Protein AF-A0A1G2VIS7-F1 (afdb_monomer)

Secondary structure (DSSP, 8-state):
--SHHHHHHHHHHHHHHHHHHHHHHH---TT-SS-HHHHS------HHHHHHHHHHHHTT-HHHHHHHH-S-HHHHHHHHHHHHT--

Structure (mmCIF, N/CA/C/O backbone):
data_AF-A0A1G2VIS7-F1
#
_entry.id   AF-A0A1G2VIS7-F1
#
loop_
_atom_site.group_PDB
_atom_site.id
_atom_site.type_symbol
_atom_site.label_atom_id
_atom_site.label_alt_id
_atom_site.label_comp_id
_atom_site.label_asym_id
_atom_site.label_entity_id
_atom_site.label_seq_id
_atom_site.pdbx_PDB_ins_code
_atom_site.Cartn_x
_atom_site.Cartn_y
_atom_site.Cartn_z
_atom_site.occupancy
_atom_site.B_iso_or_equiv
_atom_site.auth_seq_id
_atom_site.auth_comp_id
_atom_site.auth_asym_id
_atom_site.auth_atom_id
_atom_site.pdbx_PDB_model_num
ATOM 1 N N . MET A 1 1 ? -9.412 11.243 30.432 1.00 48.69 1 MET A N 1
ATOM 2 C CA . MET A 1 1 ? -8.417 10.472 29.650 1.00 48.69 1 MET A CA 1
ATOM 3 C C . MET A 1 1 ? -8.815 10.435 28.165 1.00 48.69 1 MET A C 1
ATOM 5 O O . MET A 1 1 ? -9.353 9.422 27.748 1.00 48.69 1 MET A O 1
ATOM 9 N N . LYS A 1 2 ? -8.672 11.506 27.359 1.00 51.31 2 LYS A N 1
ATOM 10 C CA . LYS A 1 2 ? -9.051 11.448 25.916 1.00 51.31 2 LYS A CA 1
ATOM 11 C C . LYS A 1 2 ? -8.231 12.318 24.936 1.00 51.31 2 LYS A C 1
ATOM 13 O O . LYS A 1 2 ? -8.592 12.364 23.766 1.00 51.31 2 LYS A O 1
ATOM 18 N N . GLU A 1 3 ? -7.128 12.945 25.353 1.00 52.00 3 GLU A N 1
ATOM 19 C CA . GLU A 1 3 ? -6.273 13.732 24.434 1.00 52.00 3 GLU A CA 1
ATOM 20 C C . GLU A 1 3 ? -4.994 13.009 23.974 1.00 52.00 3 GLU A C 1
ATOM 22 O O . GLU A 1 3 ? -4.550 13.249 22.857 1.00 52.00 3 GLU A O 1
ATOM 27 N N . GLY A 1 4 ? -4.460 12.050 24.746 1.00 55.44 4 GLY A N 1
ATOM 28 C CA . GLY A 1 4 ? -3.268 11.277 24.346 1.00 55.44 4 GLY A CA 1
ATOM 29 C C . GLY A 1 4 ? -3.484 10.426 23.085 1.00 55.44 4 GLY A C 1
ATOM 30 O O . GLY A 1 4 ? -2.762 10.569 22.103 1.00 55.44 4 GLY A O 1
ATOM 31 N N . ASN A 1 5 ? -4.578 9.655 23.048 1.00 61.09 5 ASN A N 1
ATOM 32 C CA . ASN A 1 5 ? -4.841 8.690 21.970 1.00 61.09 5 ASN A CA 1
ATOM 33 C C . ASN A 1 5 ? -5.048 9.308 20.578 1.00 61.09 5 ASN A C 1
ATOM 35 O O . ASN A 1 5 ? -4.728 8.672 19.579 1.00 61.09 5 ASN A O 1
ATOM 39 N N . ARG A 1 6 ? -5.601 10.526 20.478 1.00 62.81 6 ARG A N 1
ATOM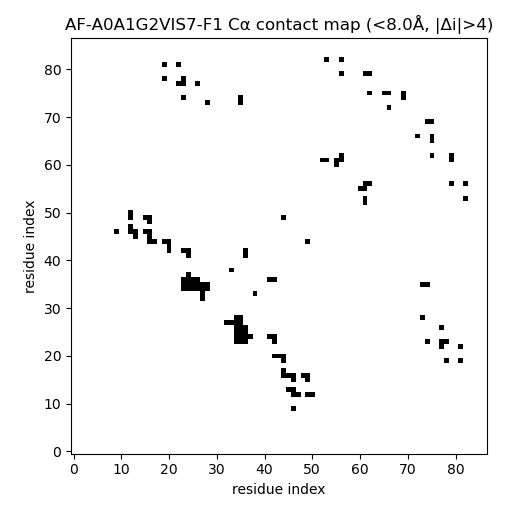 40 C CA . ARG A 1 6 ? -5.844 11.160 19.166 1.00 62.81 6 ARG A CA 1
ATOM 41 C C . ARG A 1 6 ? -4.546 11.649 18.529 1.00 62.81 6 ARG A C 1
ATOM 43 O O . ARG A 1 6 ? -4.376 11.503 17.323 1.00 62.81 6 ARG A O 1
ATOM 50 N N . ASN A 1 7 ? -3.630 12.178 19.341 1.00 75.94 7 ASN A N 1
ATOM 51 C CA . ASN A 1 7 ? -2.312 12.601 18.871 1.00 75.94 7 ASN A CA 1
ATOM 52 C C . ASN A 1 7 ? -1.430 11.408 18.499 1.00 75.94 7 ASN A C 1
ATOM 54 O O . ASN A 1 7 ? -0.699 11.481 17.518 1.00 75.94 7 ASN A O 1
ATOM 58 N N . GLU A 1 8 ? -1.504 10.309 19.249 1.00 81.12 8 GLU A N 1
ATOM 59 C CA . GLU A 1 8 ? -0.767 9.085 18.917 1.00 81.12 8 GLU A CA 1
ATOM 60 C C . GLU A 1 8 ? -1.286 8.448 17.625 1.00 81.12 8 GLU A C 1
ATOM 62 O O . GLU A 1 8 ? -0.496 8.089 16.756 1.00 81.12 8 GLU A O 1
ATOM 67 N N . GLN A 1 9 ? -2.608 8.395 17.437 1.00 81.31 9 GLN A N 1
ATOM 68 C CA . GLN A 1 9 ? -3.195 7.892 16.197 1.00 81.31 9 GLN A CA 1
ATOM 69 C C . GLN A 1 9 ? -2.825 8.761 14.988 1.00 81.31 9 GLN A C 1
ATOM 71 O O . GLN A 1 9 ? -2.432 8.220 13.959 1.00 81.31 9 GLN A O 1
ATOM 76 N N . ALA A 1 10 ? -2.904 10.091 15.106 1.00 82.69 10 ALA A N 1
ATOM 77 C CA . ALA A 1 10 ? -2.514 10.998 14.027 1.00 82.69 10 ALA A CA 1
ATOM 78 C C . ALA A 1 10 ? -1.039 10.810 13.632 1.00 82.69 10 ALA A C 1
ATOM 80 O O . ALA A 1 10 ? -0.748 10.625 12.452 1.00 82.69 10 ALA A O 1
ATOM 81 N N . LYS A 1 11 ? -0.137 10.728 14.620 1.00 86.88 11 LYS A N 1
ATOM 82 C CA . LYS A 1 11 ? 1.289 10.453 14.388 1.00 86.88 11 LYS A CA 1
ATOM 83 C C . LYS A 1 11 ? 1.529 9.104 13.718 1.00 86.88 11 LYS A C 1
ATOM 85 O O . LYS A 1 11 ? 2.361 9.005 12.822 1.00 86.88 11 LYS A O 1
ATOM 90 N N . ASN A 1 12 ? 0.803 8.066 14.128 1.00 87.69 12 ASN A N 1
ATOM 91 C CA . ASN A 1 12 ? 0.923 6.745 13.513 1.00 87.69 12 ASN A CA 1
ATOM 92 C C . ASN A 1 12 ? 0.486 6.768 12.043 1.00 87.69 12 ASN A C 1
ATOM 94 O O . ASN A 1 12 ? 1.147 6.157 11.206 1.00 87.69 12 ASN A O 1
ATOM 98 N N . LEU A 1 13 ? -0.573 7.512 11.715 1.00 88.56 13 LEU A N 1
ATOM 99 C CA . LEU A 1 13 ? -1.032 7.688 10.336 1.00 88.56 13 LEU A CA 1
ATOM 100 C C . LEU A 1 13 ? -0.059 8.522 9.490 1.00 88.56 13 LEU A C 1
ATOM 102 O O . LEU A 1 13 ? 0.141 8.205 8.318 1.00 88.56 13 LEU A O 1
ATOM 106 N N . GLU A 1 14 ? 0.576 9.542 10.075 1.00 89.88 14 GLU A N 1
ATOM 107 C CA . GLU A 1 14 ? 1.660 10.307 9.439 1.00 89.88 14 GLU A CA 1
ATOM 108 C C . GLU A 1 14 ? 2.870 9.420 9.131 1.00 89.88 14 GLU A C 1
ATOM 110 O O . GLU A 1 14 ? 3.357 9.400 8.003 1.00 89.88 14 GLU A O 1
ATOM 115 N N . ILE A 1 15 ? 3.321 8.625 10.105 1.00 91.19 15 ILE A N 1
ATOM 116 C CA . ILE A 1 15 ? 4.417 7.669 9.906 1.00 91.19 15 ILE A CA 1
ATOM 117 C C . ILE A 1 15 ? 4.044 6.643 8.832 1.00 91.19 15 ILE A C 1
ATOM 119 O O . ILE A 1 15 ? 4.875 6.306 7.991 1.00 91.19 15 ILE A O 1
ATOM 123 N N . MET A 1 16 ? 2.806 6.145 8.841 1.00 91.50 16 MET A N 1
ATOM 124 C CA . MET A 1 16 ? 2.327 5.191 7.844 1.00 91.50 16 MET A CA 1
ATOM 125 C C . MET A 1 16 ? 2.300 5.799 6.439 1.00 91.50 16 MET A C 1
ATOM 127 O O . MET A 1 16 ? 2.697 5.120 5.500 1.00 91.50 16 MET A O 1
ATOM 131 N N . ALA A 1 17 ? 1.896 7.065 6.293 1.00 91.94 17 ALA A N 1
ATOM 132 C CA . ALA A 1 17 ? 1.942 7.774 5.014 1.00 91.94 17 ALA A CA 1
ATOM 133 C C . ALA A 1 17 ? 3.369 7.844 4.468 1.00 91.94 17 ALA A C 1
ATOM 135 O O . ALA A 1 17 ? 3.610 7.395 3.351 1.00 91.94 17 ALA A O 1
ATOM 136 N N . ILE A 1 18 ? 4.325 8.264 5.300 1.00 92.19 18 ILE 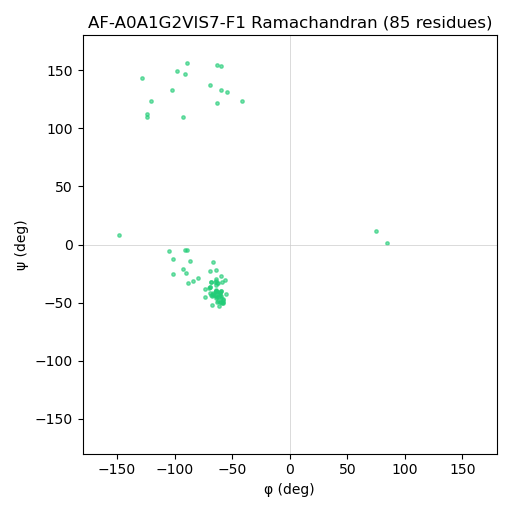A N 1
ATOM 137 C CA . ILE A 1 18 ? 5.742 8.331 4.920 1.00 92.19 18 ILE A CA 1
ATOM 138 C C . ILE A 1 18 ? 6.273 6.945 4.529 1.00 92.19 18 ILE A C 1
ATOM 140 O O . ILE A 1 18 ? 6.955 6.804 3.516 1.00 92.19 18 ILE A O 1
ATOM 144 N N . LYS A 1 19 ? 5.947 5.907 5.309 1.00 92.56 19 LYS A N 1
ATOM 145 C CA . LYS A 1 19 ? 6.355 4.527 5.013 1.00 92.56 19 LYS A CA 1
ATOM 146 C C . LYS A 1 19 ? 5.750 4.011 3.712 1.00 92.56 19 LYS A C 1
ATOM 148 O O . LYS A 1 19 ? 6.444 3.326 2.973 1.00 92.56 19 LYS A O 1
ATOM 153 N N . LEU A 1 20 ? 4.485 4.321 3.436 1.00 92.44 20 LEU A N 1
ATOM 154 C CA . LEU A 1 20 ? 3.824 3.929 2.196 1.00 92.44 20 LEU A CA 1
ATOM 155 C C . LEU A 1 20 ? 4.450 4.644 0.991 1.00 92.44 20 LEU A C 1
ATOM 157 O O . LEU A 1 20 ? 4.715 4.002 -0.020 1.00 92.44 20 LEU A O 1
ATOM 161 N N . GLU A 1 21 ? 4.728 5.947 1.098 1.00 90.94 21 GLU A N 1
ATOM 162 C CA . GLU A 1 21 ? 5.427 6.703 0.049 1.00 90.94 21 GLU A CA 1
ATOM 163 C C . GLU A 1 21 ? 6.801 6.099 -0.252 1.00 90.94 21 GLU A C 1
ATOM 165 O O . GLU A 1 21 ? 7.114 5.838 -1.413 1.00 90.94 21 GLU A O 1
ATOM 170 N N . ASP A 1 22 ? 7.602 5.844 0.786 1.00 91.19 22 ASP A N 1
ATOM 171 C CA . ASP A 1 22 ? 8.931 5.246 0.641 1.00 91.19 22 ASP A CA 1
ATOM 172 C C . ASP A 1 22 ? 8.853 3.821 0.077 1.00 91.19 22 ASP A C 1
ATOM 174 O O . ASP A 1 22 ? 9.619 3.452 -0.816 1.00 91.19 22 ASP A O 1
ATOM 178 N N . PHE A 1 23 ? 7.866 3.039 0.520 1.00 92.19 23 PHE A N 1
ATOM 179 C CA . PHE A 1 23 ? 7.635 1.696 0.009 1.00 92.19 23 PHE A CA 1
ATOM 180 C C . PHE A 1 23 ? 7.323 1.716 -1.483 1.00 92.19 23 PHE A C 1
ATOM 182 O O . PHE A 1 23 ? 8.010 1.047 -2.245 1.00 92.19 23 PHE A O 1
ATOM 189 N N . ILE A 1 24 ? 6.350 2.515 -1.934 1.00 90.62 24 ILE A N 1
ATOM 190 C CA . ILE A 1 24 ? 6.019 2.613 -3.364 1.00 90.62 24 ILE A CA 1
ATOM 191 C C . ILE A 1 24 ? 7.196 3.187 -4.158 1.00 90.62 24 ILE A C 1
ATOM 193 O O . ILE A 1 24 ? 7.438 2.770 -5.292 1.00 90.62 24 ILE A O 1
ATOM 197 N N . ALA A 1 25 ? 7.957 4.117 -3.576 1.00 89.50 25 ALA A N 1
ATOM 198 C CA . ALA A 1 25 ? 9.115 4.692 -4.242 1.00 89.50 25 ALA A CA 1
ATOM 199 C C . ALA A 1 25 ? 10.196 3.652 -4.556 1.00 89.50 25 ALA A C 1
ATOM 201 O O . ALA A 1 25 ? 10.850 3.769 -5.591 1.00 89.50 25 ALA A O 1
ATOM 202 N N . ASN A 1 26 ? 10.343 2.637 -3.703 1.00 91.00 26 ASN A N 1
ATOM 203 C CA . ASN A 1 26 ? 11.325 1.563 -3.842 1.00 91.00 26 ASN A CA 1
ATOM 204 C C . ASN A 1 26 ? 10.729 0.250 -4.384 1.00 91.00 26 ASN A C 1
ATOM 206 O O . ASN A 1 26 ? 11.475 -0.644 -4.793 1.00 91.00 26 ASN A O 1
ATOM 210 N N . TYR A 1 27 ? 9.401 0.123 -4.423 1.00 92.00 27 TYR A N 1
ATOM 211 C CA . TYR A 1 27 ? 8.727 -1.071 -4.908 1.00 92.00 27 TYR A CA 1
ATOM 212 C C . TYR A 1 27 ? 9.049 -1.276 -6.382 1.00 92.00 27 TYR A C 1
ATOM 214 O O . TYR A 1 27 ? 8.793 -0.415 -7.224 1.00 92.00 27 TYR A O 1
ATOM 222 N N . THR A 1 28 ? 9.622 -2.432 -6.688 1.00 91.25 28 THR A N 1
ATOM 223 C CA . THR A 1 28 ? 10.032 -2.801 -8.040 1.00 91.25 28 THR A CA 1
ATOM 224 C C . THR A 1 28 ? 9.339 -4.114 -8.384 1.00 91.25 28 THR A C 1
ATOM 226 O O . THR A 1 28 ? 9.671 -5.139 -7.783 1.00 91.25 28 THR A O 1
ATOM 229 N N . PRO A 1 29 ? 8.356 -4.110 -9.302 1.00 84.69 29 PRO A N 1
ATOM 230 C CA . PRO A 1 29 ? 7.697 -5.333 -9.729 1.00 84.69 29 PRO A CA 1
ATOM 231 C C . PRO A 1 29 ? 8.705 -6.309 -10.340 1.00 84.69 29 PRO A C 1
ATOM 233 O O . PRO A 1 29 ? 9.730 -5.910 -10.898 1.00 84.69 29 PRO A O 1
ATOM 236 N N . ALA A 1 30 ? 8.403 -7.604 -10.270 1.00 86.06 30 ALA A N 1
ATOM 237 C CA . ALA A 1 30 ? 9.264 -8.622 -10.860 1.00 86.06 30 ALA A CA 1
ATOM 238 C C . ALA A 1 30 ? 9.515 -8.334 -12.353 1.00 86.06 30 ALA A C 1
ATOM 240 O O . ALA A 1 30 ? 8.586 -8.068 -13.116 1.00 86.06 30 ALA A O 1
ATOM 241 N N . GLY A 1 31 ? 10.785 -8.384 -12.761 1.00 85.50 31 GLY A N 1
ATOM 242 C CA . GLY A 1 31 ? 11.203 -8.124 -14.141 1.00 85.50 31 GLY A CA 1
ATOM 243 C C . GLY A 1 31 ? 11.417 -6.648 -14.495 1.00 85.50 31 GLY A C 1
ATOM 244 O O . GLY A 1 31 ? 11.773 -6.362 -15.635 1.00 85.50 31 GLY A O 1
ATOM 245 N N . TRP A 1 32 ? 11.246 -5.719 -13.551 1.00 87.69 32 TRP A N 1
ATOM 246 C CA . TRP A 1 32 ? 11.567 -4.305 -13.756 1.00 87.69 32 TRP A CA 1
ATOM 247 C C . TRP A 1 32 ? 13.000 -3.978 -13.338 1.00 87.69 32 TRP A C 1
ATOM 249 O O . TRP A 1 32 ? 13.539 -4.547 -12.391 1.00 87.69 32 TRP A O 1
ATOM 259 N N . VAL A 1 33 ? 13.604 -3.029 -14.056 1.00 90.25 33 VAL A N 1
ATO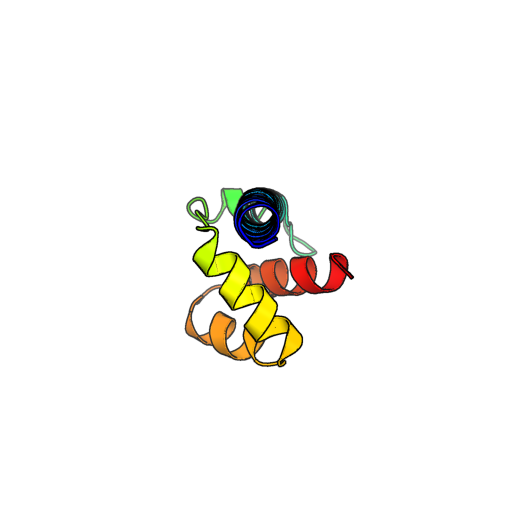M 260 C CA . VAL A 1 33 ? 14.949 -2.503 -13.765 1.00 90.25 33 VAL A CA 1
ATOM 261 C C . VAL A 1 33 ? 14.921 -1.265 -12.868 1.00 90.25 33 VAL A C 1
ATOM 263 O O . VAL A 1 33 ? 15.923 -0.954 -12.227 1.00 90.25 33 VAL A O 1
ATOM 266 N N . GLU A 1 34 ? 13.785 -0.564 -12.808 1.00 90.62 34 GLU A N 1
ATOM 267 C CA . GLU A 1 34 ? 13.621 0.680 -12.058 1.00 90.62 34 GLU A CA 1
ATOM 268 C C . GLU A 1 34 ? 12.401 0.627 -11.122 1.00 90.62 34 GLU A C 1
ATOM 270 O O . GLU A 1 34 ? 11.369 0.063 -11.500 1.00 90.62 34 GLU A O 1
ATOM 275 N N . PRO A 1 35 ? 12.490 1.238 -9.924 1.00 90.44 35 PRO A N 1
ATOM 276 C CA . PRO A 1 35 ? 11.369 1.324 -8.992 1.00 90.44 35 PRO A CA 1
ATOM 277 C C . PRO A 1 35 ? 10.174 2.123 -9.519 1.00 90.44 35 PRO A C 1
ATOM 279 O O . PRO A 1 35 ? 10.337 3.077 -10.288 1.00 90.44 35 PRO A O 1
ATOM 282 N N . ILE A 1 36 ? 8.976 1.817 -9.007 1.00 88.75 36 ILE A N 1
ATOM 283 C CA . ILE A 1 36 ? 7.726 2.499 -9.375 1.00 88.75 36 ILE A CA 1
ATOM 284 C C . ILE A 1 36 ? 7.830 4.013 -9.172 1.00 88.75 36 ILE A 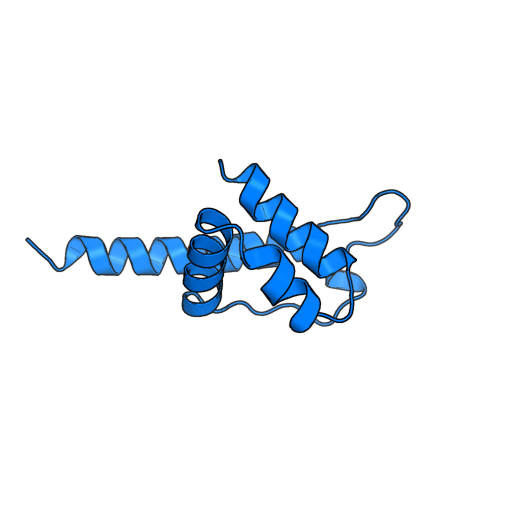C 1
ATOM 286 O O . ILE A 1 36 ? 7.411 4.770 -10.043 1.00 88.75 36 ILE A O 1
ATOM 290 N N . GLY A 1 37 ? 8.412 4.486 -8.067 1.00 86.25 37 GLY A N 1
ATOM 291 C CA . GLY A 1 37 ? 8.519 5.928 -7.807 1.00 86.25 37 GLY A CA 1
ATOM 292 C C . GLY A 1 37 ? 9.428 6.702 -8.757 1.00 86.25 37 GLY A C 1
ATOM 293 O O . GLY A 1 37 ? 9.354 7.92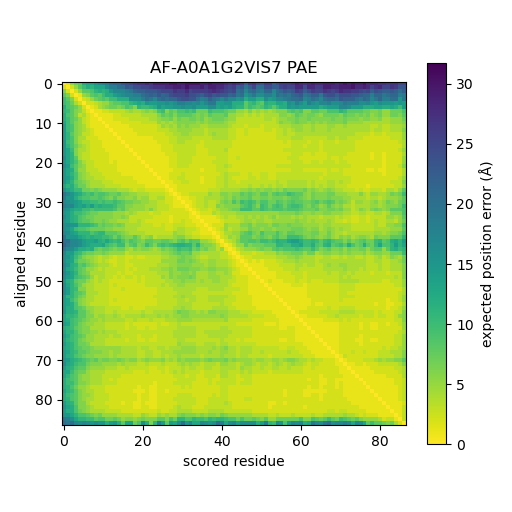6 -8.775 1.00 86.25 37 GLY A O 1
ATOM 294 N N . LYS A 1 38 ? 10.289 6.025 -9.531 1.00 85.56 38 LYS A N 1
ATOM 295 C CA . LYS A 1 38 ? 11.088 6.676 -10.580 1.00 85.56 38 LYS A CA 1
ATOM 296 C C . LYS A 1 38 ? 10.323 6.824 -11.888 1.00 85.56 38 LYS A C 1
ATOM 298 O O . LYS A 1 38 ? 10.557 7.779 -12.620 1.00 85.56 38 LYS A O 1
ATOM 303 N N . VAL A 1 39 ? 9.427 5.881 -12.173 1.00 85.00 39 VAL A N 1
ATOM 304 C CA . VAL A 1 39 ? 8.617 5.881 -13.399 1.00 85.00 39 VAL A CA 1
ATOM 305 C C . VAL A 1 39 ? 7.300 6.638 -13.224 1.00 85.00 39 VAL A C 1
ATOM 307 O O . VAL A 1 39 ? 6.746 7.148 -14.192 1.00 85.00 39 VAL A O 1
ATOM 310 N N . MET A 1 40 ? 6.808 6.744 -11.990 1.00 80.00 40 MET A N 1
ATOM 311 C CA . MET A 1 40 ? 5.628 7.523 -11.626 1.00 80.00 40 MET A CA 1
ATOM 312 C C . MET A 1 40 ? 6.035 8.891 -11.075 1.00 80.00 40 MET A C 1
ATOM 314 O O . MET A 1 40 ? 7.051 9.030 -10.398 1.00 80.00 40 MET A O 1
ATOM 318 N N . HIS A 1 41 ? 5.195 9.907 -11.282 1.00 73.50 41 HIS A N 1
ATOM 319 C CA . HIS A 1 41 ? 5.304 11.133 -10.493 1.00 73.50 41 HIS A CA 1
ATOM 320 C C . HIS A 1 41 ? 5.111 10.793 -9.009 1.00 73.50 41 HIS A C 1
ATOM 322 O O . HIS A 1 41 ? 4.198 10.048 -8.656 1.00 73.50 41 HIS A O 1
ATOM 328 N N . ARG A 1 42 ? 5.998 11.326 -8.159 1.00 68.44 42 ARG A N 1
ATOM 329 C CA . ARG A 1 42 ? 6.059 11.071 -6.713 1.00 68.44 42 ARG A CA 1
ATOM 330 C C . ARG A 1 42 ? 4.662 11.036 -6.077 1.00 68.44 42 ARG A C 1
ATOM 332 O O . ARG A 1 42 ? 3.917 12.011 -6.174 1.00 68.44 42 ARG A O 1
ATOM 339 N N . PHE A 1 43 ? 4.337 9.930 -5.413 1.00 7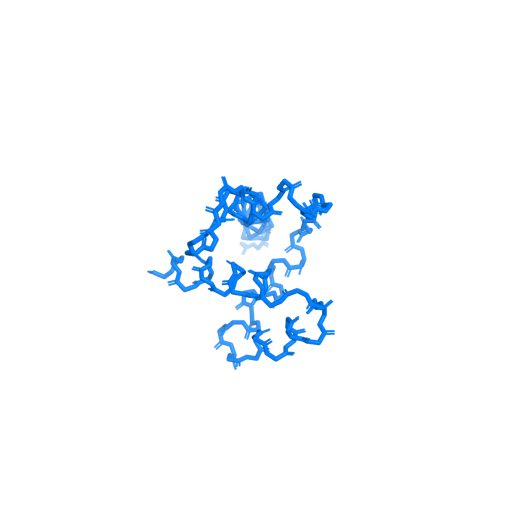7.31 43 PHE A N 1
ATOM 340 C CA . PHE A 1 43 ? 3.132 9.817 -4.593 1.00 77.31 43 PHE A CA 1
ATOM 341 C C . PHE A 1 43 ? 3.283 10.702 -3.365 1.00 77.31 43 PHE A C 1
ATOM 343 O O . PHE A 1 43 ? 4.352 10.719 -2.771 1.00 77.31 43 PHE A O 1
ATOM 350 N N . ILE A 1 44 ? 2.224 11.423 -3.010 1.00 83.00 44 ILE A N 1
ATOM 351 C CA . ILE A 1 44 ? 2.135 12.163 -1.754 1.00 83.00 44 ILE A CA 1
ATOM 352 C C . ILE A 1 44 ? 0.871 11.662 -1.068 1.00 83.00 44 ILE A C 1
ATOM 354 O O . ILE A 1 44 ? -0.230 11.888 -1.577 1.00 83.00 44 ILE A O 1
ATOM 358 N N . PHE A 1 45 ? 1.023 10.957 0.053 1.00 86.38 45 PHE A N 1
ATOM 359 C CA . PHE A 1 45 ? -0.109 10.465 0.834 1.00 86.38 45 PHE A CA 1
ATOM 360 C C . PHE A 1 45 ? -0.313 11.348 2.053 1.00 86.38 45 PHE A C 1
ATOM 362 O O . PHE A 1 45 ? 0.624 11.656 2.784 1.00 86.38 45 PHE A O 1
ATOM 369 N N . LEU A 1 46 ? -1.557 11.749 2.302 1.00 88.88 46 LEU A N 1
ATOM 370 C CA . LEU A 1 46 ? -1.891 12.426 3.545 1.00 88.88 46 LEU A CA 1
ATOM 371 C C . LEU A 1 46 ? -2.271 11.385 4.610 1.00 88.88 46 LEU A C 1
ATOM 373 O O . LEU A 1 46 ? -2.778 10.313 4.274 1.00 88.88 46 LEU A O 1
ATOM 377 N N . PRO A 1 47 ? -2.144 11.710 5.908 1.00 85.38 47 PRO A N 1
ATOM 378 C CA . PRO A 1 47 ? -2.517 10.797 6.998 1.00 85.38 47 PRO A CA 1
ATOM 379 C C . PRO A 1 47 ? -3.978 10.320 6.931 1.00 85.38 47 PRO A C 1
ATOM 381 O O . PRO A 1 47 ? -4.324 9.217 7.344 1.00 85.38 47 PRO A O 1
ATOM 384 N N . LYS A 1 48 ? -4.866 11.159 6.384 1.00 86.75 48 LYS A N 1
ATOM 385 C CA . LYS A 1 48 ? -6.270 10.797 6.137 1.00 86.75 48 LYS A CA 1
ATOM 386 C C . LYS A 1 48 ? -6.424 9.739 5.038 1.00 86.75 48 LYS A C 1
ATOM 388 O O . LYS A 1 48 ? -7.355 8.940 5.097 1.00 86.75 48 LYS A O 1
ATOM 393 N N . ASP A 1 49 ? -5.534 9.743 4.046 1.00 88.94 49 ASP A N 1
ATOM 394 C CA . ASP A 1 49 ? -5.584 8.816 2.920 1.00 88.94 49 ASP A CA 1
ATOM 395 C C . ASP A 1 49 ? -5.150 7.433 3.390 1.00 88.94 49 ASP A C 1
ATOM 397 O O . ASP A 1 49 ? -5.862 6.464 3.132 1.00 88.94 49 ASP A O 1
ATOM 401 N N . THR A 1 50 ? -4.065 7.354 4.169 1.00 87.56 50 THR A N 1
ATOM 402 C CA . THR A 1 50 ? -3.602 6.102 4.780 1.00 87.56 50 THR A CA 1
ATOM 403 C C . THR A 1 50 ? -4.591 5.545 5.788 1.00 87.56 50 THR A C 1
ATOM 405 O O . THR A 1 50 ? -4.900 4.361 5.718 1.00 87.56 50 THR A O 1
ATOM 408 N N . GLY A 1 51 ? -5.174 6.382 6.652 1.00 89.94 51 GLY A N 1
ATOM 409 C CA . GLY A 1 51 ? -6.207 5.928 7.589 1.00 89.94 51 GLY A CA 1
ATOM 410 C C . GLY A 1 51 ? -7.424 5.338 6.875 1.00 89.94 51 GLY A C 1
ATOM 411 O O . GLY A 1 51 ? -7.945 4.299 7.279 1.00 89.94 51 GLY A O 1
ATOM 412 N N . LYS A 1 52 ? -7.847 5.949 5.762 1.00 92.19 52 LYS A N 1
ATOM 413 C CA . LYS A 1 52 ? -8.920 5.389 4.937 1.00 92.19 52 LYS A CA 1
ATOM 414 C C . LYS A 1 52 ? -8.486 4.102 4.226 1.00 92.19 52 LYS A C 1
ATOM 416 O O . LYS A 1 52 ? -9.272 3.164 4.160 1.00 92.19 52 LYS A O 1
ATOM 421 N N . MET A 1 53 ? -7.270 4.045 3.684 1.00 92.69 53 MET A N 1
ATOM 422 C CA . MET A 1 53 ? -6.757 2.845 3.013 1.00 92.69 53 MET A CA 1
ATOM 423 C C . MET A 1 53 ? -6.641 1.658 3.974 1.00 92.69 53 MET A C 1
ATOM 425 O O . MET A 1 53 ? -7.056 0.562 3.618 1.00 92.69 53 MET A O 1
ATOM 429 N N . GLU A 1 54 ? -6.180 1.882 5.205 1.00 91.75 54 GLU A N 1
ATOM 430 C CA . GLU A 1 54 ? -6.118 0.855 6.248 1.00 91.75 54 GLU A CA 1
ATOM 431 C C . GLU A 1 54 ? -7.518 0.302 6.578 1.00 91.75 54 GLU A C 1
ATOM 433 O O . GLU A 1 54 ? -7.710 -0.910 6.689 1.00 91.75 54 GLU A O 1
ATOM 438 N N . GLN A 1 55 ? -8.522 1.176 6.701 1.00 92.56 55 GLN A N 1
ATOM 439 C CA . GLN A 1 55 ? -9.914 0.764 6.919 1.00 92.56 55 GLN A CA 1
ATOM 440 C C . GLN A 1 55 ? -10.481 -0.026 5.735 1.00 92.56 55 GLN A C 1
ATOM 442 O O . GLN A 1 55 ? -11.130 -1.057 5.933 1.00 92.56 55 GLN A O 1
ATOM 447 N N . ASP A 1 56 ? -10.231 0.448 4.513 1.00 94.25 56 ASP A N 1
ATOM 448 C CA . ASP A 1 56 ? -10.674 -0.224 3.294 1.00 94.25 56 ASP A CA 1
ATOM 449 C C . ASP A 1 56 ? -9.969 -1.594 3.147 1.00 94.25 56 ASP A C 1
ATOM 451 O O . ASP A 1 56 ? -10.580 -2.539 2.650 1.00 94.25 56 ASP A O 1
ATOM 455 N N . PHE A 1 57 ? -8.717 -1.737 3.609 1.00 94.56 57 PHE A N 1
ATOM 456 C CA . PHE A 1 57 ? -7.965 -3.000 3.587 1.00 94.56 57 PHE A CA 1
ATOM 457 C C . PHE A 1 57 ? -8.586 -4.019 4.537 1.00 94.56 57 PHE A C 1
ATOM 459 O O . P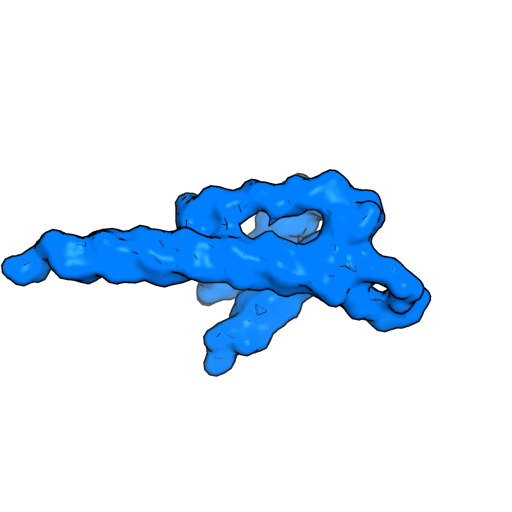HE A 1 57 ? -8.972 -5.104 4.108 1.00 94.56 57 PHE A O 1
ATOM 466 N N . LYS A 1 58 ? -8.810 -3.624 5.798 1.00 91.75 58 LYS A N 1
ATOM 467 C CA . LYS A 1 58 ? -9.468 -4.461 6.819 1.00 91.75 58 LYS A CA 1
ATOM 468 C C . LYS A 1 58 ? -10.886 -4.881 6.427 1.00 91.75 58 LYS A C 1
ATOM 470 O O . LYS A 1 58 ? -11.368 -5.916 6.872 1.00 91.75 58 LYS A O 1
ATOM 475 N N . SER A 1 59 ? -11.556 -4.077 5.602 1.00 94.38 59 SER A N 1
ATOM 476 C CA . SER A 1 59 ? -12.903 -4.363 5.093 1.00 94.38 59 SER A CA 1
ATOM 477 C C . SER A 1 59 ? -12.904 -5.172 3.787 1.00 94.38 59 SER A C 1
ATOM 479 O O . SER A 1 59 ? -13.974 -5.520 3.294 1.00 94.38 59 SER A O 1
ATOM 481 N N . GLY A 1 60 ? -11.733 -5.452 3.200 1.00 93.88 60 GLY A N 1
ATOM 482 C CA . GLY A 1 60 ? -11.593 -6.180 1.934 1.00 93.88 60 GLY A CA 1
ATOM 483 C C . GLY A 1 60 ? -11.961 -5.378 0.678 1.00 93.88 60 GLY A C 1
ATOM 484 O O . GLY A 1 60 ? -12.077 -5.951 -0.402 1.00 93.88 60 GLY A O 1
ATOM 485 N N . THR A 1 61 ? -12.146 -4.059 0.784 1.00 95.56 61 THR A N 1
ATOM 486 C CA . THR A 1 61 ? -12.582 -3.187 -0.323 1.00 95.56 61 THR A CA 1
ATOM 487 C C . THR A 1 61 ? -11.464 -2.325 -0.906 1.00 95.56 61 THR A C 1
ATOM 489 O O . THR A 1 61 ? -11.690 -1.623 -1.893 1.00 95.56 61 THR A O 1
ATOM 492 N N . LEU A 1 62 ? -10.261 -2.343 -0.316 1.00 95.06 62 LEU A N 1
ATOM 493 C CA . LEU A 1 62 ? -9.151 -1.489 -0.750 1.00 95.06 62 LEU A CA 1
ATOM 494 C C . LEU A 1 62 ? -8.793 -1.716 -2.218 1.00 95.06 62 LEU A C 1
ATOM 496 O O . LEU A 1 62 ? -8.691 -0.748 -2.965 1.00 95.06 62 LEU A O 1
ATOM 500 N N . LYS A 1 63 ? -8.661 -2.976 -2.643 1.00 93.69 63 LYS A N 1
ATOM 501 C CA . LYS A 1 63 ? -8.261 -3.304 -4.014 1.00 93.69 63 LYS A CA 1
ATOM 502 C C . LYS A 1 63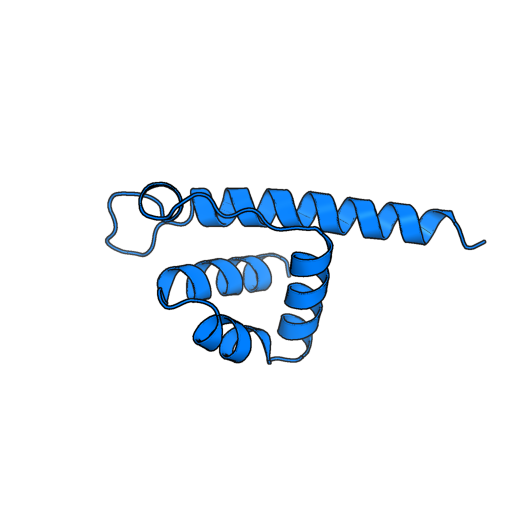 ? -9.215 -2.704 -5.055 1.00 93.69 63 LYS A C 1
ATOM 504 O O . LYS A 1 63 ? -8.758 -2.000 -5.944 1.00 93.69 63 LYS A O 1
ATOM 509 N N . ASP A 1 64 ? -10.526 -2.902 -4.898 1.00 94.19 64 ASP A N 1
ATOM 510 C CA . ASP A 1 64 ? -11.545 -2.358 -5.816 1.00 94.19 64 ASP A CA 1
ATOM 511 C C . ASP A 1 64 ? -11.505 -0.823 -5.889 1.00 94.19 64 ASP A C 1
ATOM 513 O O . ASP A 1 64 ? -11.608 -0.237 -6.969 1.00 94.19 64 ASP A O 1
ATOM 517 N N . ARG A 1 65 ? -11.293 -0.155 -4.748 1.00 93.88 65 ARG A N 1
ATOM 518 C CA . ARG A 1 65 ? -11.110 1.299 -4.717 1.00 93.88 65 ARG A CA 1
ATOM 519 C C . ARG A 1 65 ? -9.846 1.720 -5.471 1.00 93.88 65 ARG A C 1
ATOM 521 O O . ARG A 1 65 ? -9.895 2.690 -6.225 1.00 93.88 65 ARG A O 1
ATOM 528 N N . LEU A 1 66 ? -8.727 1.036 -5.247 1.00 93.06 66 LEU A N 1
ATOM 529 C CA . LEU A 1 66 ? -7.447 1.354 -5.876 1.00 93.06 66 LEU A CA 1
ATOM 530 C C . LEU A 1 66 ? -7.478 1.110 -7.389 1.00 93.06 66 LEU A C 1
ATOM 532 O O . LEU A 1 66 ? -7.007 1.973 -8.120 1.00 93.06 66 LEU A O 1
ATOM 536 N N . ASP A 1 67 ? -8.089 0.015 -7.853 1.00 93.19 67 ASP A N 1
ATOM 537 C CA . ASP A 1 67 ? -8.291 -0.277 -9.283 1.00 93.19 67 ASP A CA 1
ATOM 538 C C . ASP A 1 67 ? -9.097 0.830 -9.992 1.00 93.19 67 ASP A C 1
ATOM 540 O O . ASP A 1 67 ? -8.869 1.120 -11.162 1.00 93.19 67 ASP A O 1
ATOM 544 N N . LYS A 1 68 ? -10.027 1.488 -9.285 1.00 92.12 68 LYS A N 1
ATOM 545 C CA . LYS A 1 68 ? -10.778 2.645 -9.810 1.00 92.12 68 LYS A CA 1
ATOM 546 C C . LYS A 1 68 ? -9.994 3.954 -9.754 1.00 92.12 68 LYS A C 1
ATOM 548 O O . LYS A 1 68 ? -10.272 4.863 -10.531 1.00 92.12 68 LYS A O 1
ATOM 553 N N . GLN A 1 69 ? -9.086 4.087 -8.789 1.00 89.31 69 GLN A N 1
ATOM 554 C CA . GLN A 1 69 ? -8.349 5.324 -8.526 1.00 89.31 69 GLN A CA 1
ATOM 555 C C . GLN A 1 69 ? -7.059 5.425 -9.351 1.00 89.31 69 GLN A C 1
ATOM 557 O O . GLN A 1 69 ? -6.658 6.530 -9.715 1.00 89.31 69 GLN A O 1
ATOM 562 N N . TYR A 1 70 ? -6.401 4.300 -9.625 1.00 87.56 70 TYR A N 1
ATOM 563 C CA . TYR A 1 70 ? -5.109 4.248 -10.296 1.00 87.56 70 TYR A CA 1
ATOM 564 C C . TYR A 1 70 ? -5.207 3.443 -11.586 1.00 87.56 70 TYR A C 1
ATOM 566 O O . TYR A 1 70 ? -5.524 2.261 -11.569 1.00 87.56 70 TYR A O 1
ATOM 574 N N . GLU A 1 71 ? -4.836 4.067 -12.703 1.00 85.50 71 GLU A N 1
ATOM 575 C CA . GLU A 1 71 ? -4.762 3.386 -14.003 1.00 85.50 71 GLU A CA 1
ATOM 576 C C . GLU A 1 71 ? -3.609 2.371 -14.067 1.00 85.50 71 GLU A C 1
ATOM 578 O O . GLU A 1 71 ? -3.633 1.441 -14.870 1.00 85.50 71 GLU A O 1
ATOM 583 N N . ASN A 1 72 ? -2.583 2.541 -13.224 1.00 85.38 72 ASN A N 1
ATOM 584 C CA . ASN A 1 72 ? -1.420 1.663 -13.197 1.00 85.38 72 ASN A CA 1
ATOM 585 C C . ASN A 1 72 ? -1.614 0.527 -12.169 1.00 85.38 72 ASN A C 1
ATOM 587 O O . ASN A 1 72 ? -1.515 0.782 -10.962 1.00 85.38 72 ASN A O 1
ATOM 591 N N . PRO A 1 73 ? -1.795 -0.735 -12.608 1.00 87.69 73 PRO A N 1
ATOM 592 C CA . PRO A 1 73 ? -2.017 -1.864 -11.704 1.00 87.69 73 PRO A CA 1
ATOM 593 C C . PRO A 1 73 ? -0.813 -2.146 -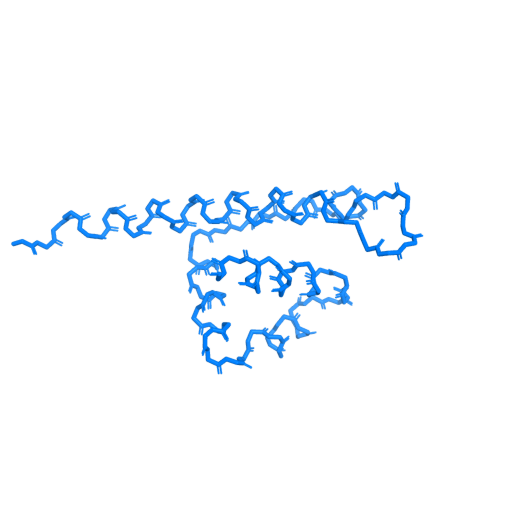10.797 1.00 87.69 73 PRO A C 1
ATOM 595 O O . PRO A 1 73 ? -0.977 -2.713 -9.721 1.00 87.69 73 PRO A O 1
ATOM 598 N N . ASN A 1 74 ? 0.397 -1.713 -11.168 1.00 89.06 74 ASN A N 1
ATOM 599 C CA . ASN A 1 74 ? 1.583 -1.885 -10.327 1.00 89.06 74 ASN A CA 1
ATOM 600 C C . ASN A 1 74 ? 1.518 -1.034 -9.057 1.00 89.06 74 ASN A C 1
ATOM 602 O O . ASN A 1 74 ? 2.011 -1.450 -8.014 1.00 89.06 74 ASN A O 1
ATOM 606 N N . VAL A 1 75 ? 0.880 0.136 -9.128 1.00 89.50 75 VAL A N 1
ATOM 607 C CA . VAL A 1 75 ? 0.651 0.991 -7.956 1.00 89.50 75 VAL A CA 1
ATOM 608 C C . VAL A 1 75 ? -0.344 0.322 -7.018 1.00 89.50 75 VAL A C 1
ATOM 610 O O . VAL A 1 75 ? -0.115 0.276 -5.814 1.00 89.50 75 VAL A O 1
ATOM 613 N N . VAL A 1 76 ? -1.414 -0.251 -7.578 1.00 92.25 76 VAL A N 1
ATOM 614 C CA . VAL A 1 76 ? -2.402 -1.024 -6.816 1.00 92.25 76 VAL A CA 1
ATOM 615 C C . VAL A 1 76 ? -1.725 -2.193 -6.103 1.00 92.25 76 VAL A C 1
ATOM 617 O O . VAL A 1 76 ? -1.909 -2.353 -4.900 1.00 92.25 76 VAL A O 1
ATOM 620 N N . MET A 1 77 ? -0.890 -2.961 -6.811 1.00 92.44 77 MET A N 1
ATOM 621 C CA . MET A 1 77 ? -0.126 -4.066 -6.225 1.00 92.44 77 MET A CA 1
ATOM 622 C C . MET A 1 77 ? 0.831 -3.597 -5.126 1.00 92.44 77 MET A C 1
ATOM 624 O O . MET A 1 77 ? 0.846 -4.198 -4.062 1.00 92.44 77 MET A O 1
ATOM 628 N N . ALA A 1 78 ? 1.582 -2.512 -5.339 1.00 92.94 78 ALA A N 1
ATOM 629 C CA . ALA A 1 78 ? 2.503 -1.981 -4.334 1.00 92.94 78 ALA A CA 1
ATOM 630 C C . ALA A 1 78 ? 1.779 -1.538 -3.053 1.00 92.94 78 ALA A C 1
ATOM 632 O O . ALA A 1 78 ? 2.241 -1.818 -1.951 1.00 92.94 78 ALA A O 1
ATOM 633 N N . ILE A 1 79 ? 0.632 -0.865 -3.184 1.00 93.12 79 ILE A N 1
ATOM 634 C CA . ILE A 1 79 ? -0.160 -0.439 -2.024 1.00 93.12 79 ILE A CA 1
ATOM 635 C C . ILE A 1 79 ? -0.739 -1.658 -1.296 1.00 93.12 79 ILE A C 1
ATOM 637 O O . ILE A 1 79 ? -0.669 -1.713 -0.073 1.00 93.12 79 ILE A O 1
ATOM 641 N N . MET A 1 80 ? -1.290 -2.636 -2.020 1.00 94.94 80 MET A N 1
ATOM 642 C CA . MET A 1 80 ? -1.826 -3.861 -1.412 1.00 94.94 80 MET A CA 1
ATOM 643 C C . MET A 1 80 ? -0.737 -4.640 -0.666 1.00 94.94 80 MET A C 1
ATOM 645 O O . MET A 1 80 ? -0.902 -4.924 0.516 1.00 94.94 80 MET A O 1
ATOM 649 N N . ASP A 1 81 ? 0.407 -4.869 -1.312 1.00 94.31 81 ASP A N 1
ATOM 650 C CA . ASP A 1 81 ? 1.544 -5.599 -0.746 1.00 94.31 81 ASP A CA 1
ATOM 651 C C . ASP A 1 81 ? 2.133 -4.883 0.484 1.00 94.31 81 ASP A C 1
ATOM 653 O O . ASP A 1 81 ? 2.553 -5.534 1.437 1.00 94.31 81 ASP A O 1
ATOM 657 N N . PHE A 1 82 ? 2.105 -3.543 0.516 1.00 94.00 82 PHE A N 1
ATOM 658 C CA . PHE A 1 82 ? 2.445 -2.782 1.719 1.00 94.00 82 PHE A CA 1
ATOM 659 C C . PHE A 1 82 ? 1.534 -3.145 2.895 1.00 94.00 82 PHE A C 1
ATOM 661 O O . PHE A 1 82 ? 2.042 -3.433 3.974 1.00 94.00 82 PHE A O 1
ATOM 668 N N . PHE A 1 83 ? 0.210 -3.130 2.708 1.00 93.06 83 PHE A N 1
ATOM 669 C CA . PHE A 1 83 ? -0.734 -3.428 3.790 1.00 93.06 83 PHE A CA 1
ATOM 670 C C . PHE A 1 83 ? -0.702 -4.903 4.206 1.00 93.06 83 PHE A C 1
ATOM 672 O O . PHE A 1 83 ? -0.751 -5.174 5.401 1.00 93.06 83 PHE A O 1
ATOM 679 N N . GLU A 1 84 ? -0.520 -5.831 3.264 1.00 92.69 84 GLU A N 1
ATOM 680 C CA . GLU A 1 84 ? -0.347 -7.264 3.555 1.00 92.69 84 GLU A CA 1
ATOM 681 C C . GLU A 1 84 ? 0.932 -7.557 4.360 1.00 92.69 84 GLU A C 1
ATOM 683 O O . GLU A 1 84 ? 0.966 -8.503 5.139 1.00 92.69 84 GLU A O 1
ATOM 688 N N . LYS A 1 85 ? 1.988 -6.746 4.206 1.00 87.81 85 LYS A N 1
ATOM 689 C CA . LYS A 1 85 ? 3.268 -6.896 4.929 1.00 87.81 85 LYS A CA 1
ATOM 690 C C . LYS A 1 85 ? 3.350 -6.132 6.254 1.00 87.81 85 LYS A C 1
ATOM 692 O O . LYS A 1 85 ? 4.380 -6.209 6.925 1.00 87.81 85 LYS A O 1
ATOM 697 N N . GLN A 1 86 ? 2.336 -5.335 6.598 1.00 76.94 86 GLN A N 1
ATOM 698 C CA . GLN A 1 86 ? 2.260 -4.628 7.887 1.00 76.94 86 GLN A CA 1
ATOM 699 C C . GLN A 1 86 ? 1.625 -5.489 8.994 1.00 76.94 86 GLN A C 1
ATOM 701 O O . GLN A 1 86 ? 1.730 -5.105 10.161 1.00 76.94 86 GLN A O 1
ATOM 706 N N . GLU A 1 87 ? 0.969 -6.602 8.637 1.00 53.47 87 GLU A N 1
ATOM 707 C CA . GLU A 1 87 ? 0.462 -7.626 9.570 1.00 53.47 87 GLU A CA 1
ATOM 708 C C . GLU A 1 87 ? 1.579 -8.549 10.084 1.00 53.47 87 GLU A C 1
ATOM 710 O O . GLU A 1 87 ? 1.539 -8.876 11.294 1.00 53.47 87 GLU A O 1
#

pLDDT: mean 86.25, std 10.6, range [48.69, 95.56]

Foldseek 3Di:
DPDPVVVVLQVVLVVLQVVLQVQQCQDAPPPGPHGNCVVDPRDHDHSVRSVVLLVCLVVVNNLVVCVVVDVDVSSSVSNNVSSVVVD

Radius of gyration: 13.86 Å; Cα contacts (8 Å, |Δi|>4): 73; chains: 1; bounding box: 28×22×44 Å

Solvent-accessible surface area (backbone atoms only — not comparable to full-atom values): 5017 Å² total; per-residue (Å²): 143,78,66,67,65,58,55,53,51,51,51,51,23,43,52,47,16,54,50,49,38,53,45,38,37,62,38,52,61,92,94,56,94,63,30,44,35,75,80,39,81,75,73,82,62,47,38,69,53,41,51,49,44,55,53,28,48,80,69,72,46,32,63,67,53,34,63,73,72,38,94,52,64,67,57,41,48,42,55,51,52,51,59,68,70,71,113

Sequence (87 aa):
MKEGNRNEQAKNLEIMAIKLEDFIANYTPAGWVEPIGKVMHRFIFLPKDTGKMEQDFKSGTLKDRLDKQYENPNVVMAIMDFFEKQE

Mean predicted aligned error: 5.26 Å